Protein AF-A0A947EAR5-F1 (afdb_monomer_lite)

Foldseek 3Di:
DPQDDLLRLLVCLLLLNNQVQLCVQVVHRDDDLVSSVVNDDDDVVSNLVQCVDDVSLQVSAPCDPDQDFTWHWDDPPQAIWIFGGDPSDTDDTDTRHHPVVSSVRSSVVSCVSSVNPDDPDD

Structure (mmCIF, N/CA/C/O backbone):
data_AF-A0A947EAR5-F1
#
_entry.id   AF-A0A947EAR5-F1
#
loop_
_atom_site.group_PDB
_atom_site.id
_atom_site.type_symbol
_atom_site.label_atom_id
_atom_site.label_alt_id
_atom_site.label_comp_id
_atom_site.label_asym_id
_atom_site.label_entity_id
_atom_site.label_seq_id
_atom_site.pdbx_PDB_ins_code
_atom_site.Cartn_x
_atom_site.Cartn_y
_atom_site.Cartn_z
_atom_site.occupancy
_atom_site.B_iso_or_equiv
_atom_site.auth_seq_id
_atom_site.auth_comp_id
_atom_site.auth_asym_id
_atom_site.auth_atom_id
_atom_site.pdbx_PDB_model_num
ATOM 1 N N . MET A 1 1 ? -4.205 -6.965 23.778 1.00 58.47 1 MET A N 1
ATOM 2 C CA . MET A 1 1 ? -3.433 -6.936 22.518 1.00 58.47 1 MET A CA 1
ATOM 3 C C . MET A 1 1 ? -2.596 -5.667 22.555 1.00 58.47 1 MET A C 1
ATOM 5 O O . MET A 1 1 ? -3.157 -4.642 22.928 1.00 58.47 1 MET A O 1
ATOM 9 N N . ASN A 1 2 ? -1.292 -5.720 22.266 1.00 74.88 2 ASN A N 1
ATOM 10 C CA . ASN A 1 2 ? -0.516 -4.484 22.106 1.00 74.88 2 ASN A CA 1
ATOM 11 C C . ASN A 1 2 ? -1.054 -3.734 20.883 1.00 74.88 2 ASN A C 1
ATOM 13 O O . ASN A 1 2 ? -1.428 -4.372 19.898 1.00 74.88 2 ASN A O 1
ATOM 17 N N . LYS A 1 3 ? -1.153 -2.403 20.965 1.00 79.19 3 LYS A N 1
ATOM 18 C CA . LYS A 1 3 ? -1.567 -1.597 19.812 1.00 79.19 3 LYS A CA 1
ATOM 19 C C . LYS A 1 3 ? -0.511 -1.750 18.703 1.00 79.19 3 LYS A C 1
ATOM 21 O O . LYS A 1 3 ? 0.668 -1.598 19.025 1.00 79.19 3 LYS A O 1
ATOM 26 N N . PRO A 1 4 ? -0.905 -2.038 17.449 1.00 90.00 4 PRO A N 1
ATOM 27 C CA . PRO A 1 4 ? 0.031 -2.118 16.331 1.00 90.00 4 PRO A CA 1
ATOM 28 C C . PRO A 1 4 ? 0.781 -0.799 16.132 1.00 90.00 4 PRO A C 1
ATOM 30 O O . PRO A 1 4 ? 0.207 0.282 16.299 1.00 90.00 4 PRO A O 1
ATOM 33 N N . THR A 1 5 ? 2.047 -0.884 15.749 1.00 92.88 5 THR A N 1
ATOM 34 C CA . THR A 1 5 ? 2.891 0.255 15.367 1.00 92.88 5 THR A CA 1
ATOM 35 C C . THR A 1 5 ? 2.422 0.892 14.052 1.00 92.88 5 THR A C 1
ATOM 37 O O . THR A 1 5 ? 1.646 0.293 13.309 1.00 92.88 5 THR A O 1
ATOM 40 N N . ARG A 1 6 ? 2.896 2.107 13.729 1.00 91.81 6 ARG A N 1
ATOM 41 C CA . ARG A 1 6 ? 2.580 2.764 12.442 1.00 91.81 6 ARG A CA 1
ATOM 42 C C . ARG A 1 6 ? 3.054 1.929 11.245 1.00 91.81 6 ARG A C 1
ATOM 44 O O . ARG A 1 6 ? 2.277 1.730 10.323 1.00 91.81 6 ARG A O 1
ATOM 51 N N . SER A 1 7 ? 4.258 1.353 11.294 1.00 91.81 7 SER A N 1
ATOM 52 C CA . SER A 1 7 ? 4.740 0.459 10.224 1.00 91.81 7 SER A CA 1
ATOM 53 C C . SER A 1 7 ? 3.851 -0.786 10.080 1.00 91.81 7 SER A C 1
ATOM 55 O O . SER A 1 7 ? 3.403 -1.083 8.979 1.00 91.81 7 SER A O 1
ATOM 57 N N . GLU A 1 8 ? 3.444 -1.438 11.178 1.00 92.81 8 GLU A N 1
ATOM 58 C CA . GLU A 1 8 ? 2.515 -2.584 11.102 1.00 92.81 8 GLU A CA 1
ATOM 59 C C . GLU A 1 8 ? 1.140 -2.202 10.526 1.00 92.81 8 GLU A C 1
ATOM 61 O O . GLU A 1 8 ? 0.528 -2.985 9.796 1.00 92.81 8 GLU A O 1
ATOM 66 N N . GLN A 1 9 ? 0.637 -1.003 10.839 1.00 92.19 9 GLN A N 1
ATOM 67 C CA . GLN A 1 9 ? -0.609 -0.494 10.260 1.00 92.19 9 GLN A CA 1
ATOM 68 C C . GLN A 1 9 ? -0.447 -0.219 8.754 1.00 92.19 9 GLN A C 1
ATOM 70 O O . GLN A 1 9 ? -1.308 -0.622 7.968 1.00 92.19 9 GLN A O 1
ATOM 75 N N . ALA A 1 10 ? 0.650 0.427 8.344 1.00 91.81 10 ALA A N 1
ATOM 76 C CA . ALA A 1 10 ? 0.947 0.740 6.946 1.00 91.81 10 ALA A CA 1
ATOM 77 C C . ALA A 1 10 ? 1.109 -0.539 6.113 1.00 91.81 10 ALA A C 1
ATOM 79 O O . ALA A 1 10 ? 0.455 -0.702 5.080 1.00 91.81 10 ALA A O 1
ATOM 80 N N . GLU A 1 11 ? 1.888 -1.498 6.613 1.00 92.94 11 GLU A N 1
ATOM 81 C CA . GLU A 1 11 ? 2.095 -2.786 5.962 1.00 92.94 11 GLU A CA 1
ATOM 82 C C . GLU A 1 11 ? 0.777 -3.567 5.830 1.00 92.94 11 GLU A C 1
ATOM 84 O O . GLU A 1 11 ? 0.511 -4.177 4.791 1.00 92.94 11 GLU A O 1
ATOM 89 N N . ALA A 1 12 ? -0.099 -3.514 6.840 1.00 91.69 12 ALA A N 1
ATOM 90 C CA . ALA A 1 12 ? -1.417 -4.135 6.757 1.00 91.69 12 ALA A CA 1
ATOM 91 C C . ALA A 1 12 ? -2.282 -3.518 5.648 1.00 91.69 12 ALA A C 1
ATOM 93 O O . ALA A 1 12 ? -2.950 -4.262 4.927 1.00 91.69 12 ALA A O 1
ATOM 94 N N . ILE A 1 13 ? -2.262 -2.193 5.475 1.00 90.44 13 ILE A N 1
ATOM 95 C CA . ILE A 1 13 ? -2.976 -1.519 4.380 1.00 90.44 13 ILE A CA 1
ATOM 96 C C . ILE A 1 13 ? -2.415 -1.961 3.026 1.00 90.44 13 ILE A C 1
ATOM 98 O O . ILE A 1 13 ? -3.192 -2.396 2.170 1.00 90.44 13 ILE A O 1
ATOM 102 N N . LEU A 1 14 ? -1.090 -1.917 2.855 1.00 91.31 14 LEU A N 1
ATOM 103 C CA . LEU A 1 14 ? -0.409 -2.262 1.601 1.00 91.31 14 LEU A CA 1
ATOM 104 C C . LEU A 1 14 ? -0.580 -3.740 1.217 1.00 91.31 14 LEU A C 1
ATOM 106 O O . LEU A 1 14 ? -0.661 -4.072 0.039 1.00 91.31 14 LEU A O 1
ATOM 110 N N . LYS A 1 15 ? -0.729 -4.634 2.200 1.00 90.12 15 LYS A N 1
ATOM 111 C CA . LYS A 1 15 ? -1.040 -6.058 1.977 1.00 90.12 15 LYS A CA 1
ATOM 112 C C . LYS A 1 15 ? -2.535 -6.350 1.784 1.00 90.12 15 LYS A C 1
ATOM 114 O O . LYS A 1 15 ? -2.906 -7.503 1.574 1.00 90.12 15 LYS A O 1
ATOM 119 N N . GLY A 1 16 ? -3.407 -5.341 1.856 1.00 86.88 16 GLY A N 1
ATOM 120 C CA . GLY A 1 16 ? -4.857 -5.508 1.696 1.00 86.88 16 GLY A CA 1
ATOM 121 C C . GLY A 1 16 ? -5.595 -6.045 2.930 1.00 86.88 16 GLY A C 1
ATOM 122 O O . GLY A 1 16 ? -6.726 -6.501 2.804 1.00 86.88 16 GLY A O 1
ATOM 123 N N . ASN A 1 17 ? -4.970 -5.996 4.110 1.00 89.94 17 ASN A N 1
ATOM 124 C CA . ASN A 1 17 ? -5.520 -6.460 5.391 1.00 89.94 17 ASN A CA 1
ATOM 125 C C . ASN A 1 17 ? -5.900 -5.301 6.335 1.00 89.94 17 ASN A C 1
ATOM 127 O O . ASN A 1 17 ? -6.207 -5.526 7.510 1.00 89.94 17 ASN A O 1
ATOM 131 N N . GLY A 1 18 ? -5.869 -4.052 5.858 1.00 89.88 18 GLY A N 1
ATOM 132 C CA . GLY A 1 18 ? -6.092 -2.859 6.676 1.00 89.88 18 GLY A CA 1
ATOM 133 C C . GLY A 1 18 ? -7.472 -2.854 7.333 1.00 89.88 18 GLY A C 1
ATOM 134 O O . GLY A 1 18 ? -7.601 -2.573 8.522 1.00 89.88 18 GLY A O 1
ATOM 135 N N . ARG A 1 19 ? -8.517 -3.259 6.607 1.00 89.75 19 ARG A N 1
ATOM 136 C CA . ARG A 1 19 ? -9.881 -3.342 7.159 1.00 89.75 19 ARG A CA 1
ATOM 137 C C . ARG A 1 19 ? -10.013 -4.348 8.304 1.00 89.75 19 ARG A C 1
ATOM 139 O O . ARG A 1 19 ? -10.702 -4.075 9.293 1.00 89.75 19 ARG A O 1
ATOM 146 N N . ASP A 1 20 ? -9.362 -5.497 8.176 1.00 91.50 20 ASP A N 1
ATOM 147 C CA . ASP A 1 20 ? -9.385 -6.541 9.199 1.00 91.50 20 ASP A CA 1
ATOM 148 C C . ASP A 1 20 ? -8.627 -6.094 10.446 1.00 91.50 20 ASP A C 1
ATOM 150 O O . ASP A 1 20 ? -9.093 -6.311 11.566 1.00 91.50 20 ASP A O 1
ATOM 154 N N . LEU A 1 21 ? -7.485 -5.426 10.263 1.00 92.69 21 LEU A N 1
ATOM 155 C CA . LEU A 1 21 ? -6.727 -4.854 11.369 1.00 92.69 21 LEU A CA 1
ATOM 156 C C . LEU A 1 21 ? -7.524 -3.756 12.083 1.00 92.69 21 LEU A C 1
ATOM 158 O O . LEU A 1 21 ? -7.650 -3.807 13.306 1.00 92.69 21 LEU A O 1
ATOM 162 N N . ALA A 1 22 ? -8.125 -2.825 11.338 1.00 91.19 22 ALA A N 1
ATOM 163 C CA . ALA A 1 22 ? -8.968 -1.777 11.907 1.00 91.19 22 ALA A CA 1
ATOM 164 C C . ALA A 1 22 ? -10.134 -2.374 12.710 1.00 91.19 22 ALA A C 1
ATOM 166 O O . ALA A 1 22 ? -10.372 -1.992 13.854 1.00 91.19 22 ALA A O 1
ATOM 167 N N . SER A 1 23 ? -10.802 -3.392 12.159 1.00 92.25 23 SER A N 1
ATOM 168 C CA . SER A 1 23 ? -11.915 -4.056 12.845 1.00 92.25 23 SER A CA 1
ATOM 169 C C . SER A 1 23 ? -11.482 -4.742 14.150 1.00 92.25 23 SER A C 1
ATOM 171 O O . SER A 1 23 ? -12.214 -4.727 15.141 1.00 92.25 23 SER A O 1
ATOM 173 N N . LYS A 1 24 ? -10.271 -5.318 14.181 1.00 93.69 24 LYS A N 1
ATOM 174 C CA . LYS A 1 24 ? -9.687 -5.906 15.397 1.00 93.69 24 LYS A CA 1
ATOM 175 C C . LYS A 1 24 ? -9.362 -4.847 16.450 1.00 93.69 24 LYS A C 1
ATOM 177 O O . LYS A 1 24 ? -9.637 -5.082 17.622 1.00 93.69 24 LYS A O 1
ATOM 182 N N . ILE A 1 25 ? -8.802 -3.703 16.047 1.00 92.88 25 ILE A N 1
ATOM 183 C CA . ILE A 1 25 ? -8.466 -2.596 16.958 1.00 92.88 25 ILE A CA 1
ATOM 184 C C . ILE A 1 25 ? -9.732 -2.031 17.614 1.00 92.88 25 ILE A C 1
ATOM 186 O O . ILE A 1 25 ? -9.748 -1.826 18.825 1.00 92.88 25 ILE A O 1
ATOM 190 N N . LEU A 1 26 ? -10.795 -1.830 16.831 1.00 93.06 26 LEU A N 1
ATOM 191 C CA . LEU A 1 26 ? -12.052 -1.244 17.307 1.00 93.06 26 LEU A CA 1
ATOM 192 C C . LEU A 1 26 ? -12.973 -2.239 18.032 1.00 93.06 26 LEU A C 1
ATOM 194 O O . LEU A 1 26 ? -13.993 -1.833 18.583 1.00 93.06 26 LEU A O 1
ATOM 198 N N . ALA A 1 27 ? -12.671 -3.541 17.981 1.00 94.19 27 ALA A N 1
ATOM 199 C CA . ALA A 1 27 ? -13.559 -4.621 18.428 1.00 94.19 27 ALA A CA 1
ATOM 200 C C . ALA A 1 27 ? -14.975 -4.577 17.800 1.00 94.19 27 ALA A C 1
ATOM 202 O O . ALA A 1 27 ? -15.951 -5.047 18.384 1.00 94.19 27 ALA A O 1
ATOM 203 N N . ARG A 1 28 ? -15.087 -4.030 16.584 1.00 92.88 28 ARG A N 1
ATOM 204 C CA . ARG A 1 28 ? -16.310 -3.950 15.770 1.00 92.88 28 ARG A CA 1
ATOM 205 C C . ARG A 1 28 ? -15.935 -3.902 14.295 1.00 92.88 28 ARG A C 1
ATOM 207 O O . ARG A 1 28 ? -14.790 -3.634 13.952 1.00 92.88 28 ARG A O 1
ATOM 214 N N . ARG A 1 29 ? -16.891 -4.137 13.397 1.00 91.44 29 ARG A N 1
ATOM 215 C CA . ARG A 1 29 ? -16.625 -4.040 11.955 1.00 91.44 29 ARG A CA 1
ATOM 216 C C . ARG A 1 29 ? -16.314 -2.586 11.577 1.00 91.44 29 ARG A C 1
ATOM 218 O O . ARG A 1 29 ? -17.172 -1.728 11.756 1.00 91.44 29 ARG A O 1
ATOM 225 N N . ALA A 1 30 ? -15.134 -2.341 11.008 1.00 89.88 30 ALA A N 1
ATOM 226 C CA . ALA A 1 30 ? -14.801 -1.065 10.382 1.00 89.88 30 ALA A CA 1
ATOM 227 C C . ALA A 1 30 ? -15.542 -0.951 9.041 1.00 89.88 30 ALA A C 1
ATOM 229 O O . ALA A 1 30 ? -15.500 -1.867 8.212 1.00 89.88 30 ALA A O 1
ATOM 230 N N . THR A 1 31 ? -16.284 0.132 8.846 1.00 87.31 31 THR A N 1
ATOM 231 C CA . THR A 1 31 ? -17.172 0.368 7.696 1.00 87.31 31 THR A CA 1
ATOM 232 C C . THR A 1 31 ? -17.139 1.801 7.177 1.00 87.31 31 THR A C 1
ATOM 234 O O . THR A 1 31 ? -17.552 2.014 6.040 1.00 87.31 31 THR A O 1
ATOM 237 N N . SER A 1 32 ? -16.651 2.755 7.971 1.00 86.00 32 SER A N 1
ATOM 238 C CA . SER A 1 32 ? -16.677 4.186 7.662 1.00 86.00 32 SER A CA 1
ATOM 239 C C . SER A 1 32 ? -15.280 4.813 7.688 1.00 86.00 32 SER A C 1
ATOM 241 O O . SER A 1 32 ? -14.319 4.206 8.152 1.00 86.00 32 SER A O 1
ATOM 243 N N . ALA A 1 33 ? -15.178 6.062 7.223 1.00 82.19 33 ALA A N 1
ATOM 244 C CA . ALA A 1 33 ? -13.955 6.859 7.342 1.00 82.19 33 ALA A CA 1
ATOM 245 C C . ALA A 1 33 ? -13.542 7.093 8.789 1.00 82.19 33 ALA A C 1
ATOM 247 O O . ALA A 1 33 ? -12.366 6.993 9.122 1.00 82.19 33 ALA A O 1
ATOM 248 N N . GLU A 1 34 ? -14.527 7.385 9.633 1.00 85.25 34 GLU A N 1
ATOM 249 C CA . GLU A 1 34 ? -14.327 7.648 11.052 1.00 85.25 34 GLU A CA 1
ATOM 250 C C . GLU A 1 34 ? -13.753 6.418 11.753 1.00 85.25 34 GLU A C 1
ATOM 252 O O . GLU A 1 34 ? -12.845 6.561 12.559 1.00 85.25 34 GLU A O 1
ATOM 257 N N . ASP A 1 35 ? -14.177 5.211 11.362 1.00 88.75 35 ASP A N 1
ATOM 258 C CA . ASP A 1 35 ? -13.624 3.965 11.899 1.00 88.75 35 ASP A CA 1
ATOM 259 C C . ASP A 1 35 ? -12.126 3.834 11.594 1.00 88.75 35 ASP A C 1
ATOM 261 O O . ASP A 1 35 ? -11.346 3.443 12.456 1.00 88.75 35 ASP A O 1
ATOM 265 N N . PHE A 1 36 ? -11.699 4.168 10.375 1.00 85.75 36 PHE A N 1
ATOM 266 C CA . PHE A 1 36 ? -10.283 4.103 10.013 1.00 85.75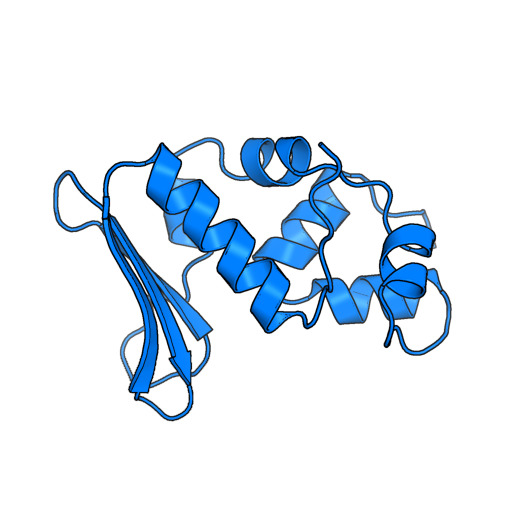 36 PHE A CA 1
ATOM 267 C C . PHE A 1 36 ? -9.457 5.202 10.688 1.00 85.75 36 PHE A C 1
ATOM 269 O O . PHE A 1 36 ? -8.337 4.920 11.099 1.00 85.75 36 PHE A O 1
ATOM 276 N N . LEU A 1 37 ? -10.009 6.409 10.858 1.00 86.00 37 LEU A N 1
ATOM 277 C CA . LEU A 1 37 ? -9.366 7.490 11.620 1.00 86.00 37 LEU A CA 1
ATOM 278 C C . LEU A 1 37 ? -9.270 7.173 13.121 1.00 86.00 37 LEU A C 1
ATOM 280 O O . LEU A 1 37 ? -8.322 7.580 13.782 1.00 86.00 37 LEU A O 1
ATOM 284 N N . GLU A 1 38 ? -10.248 6.452 13.669 1.00 89.00 38 GLU A N 1
ATOM 285 C CA . GLU A 1 38 ? -10.237 5.988 15.057 1.00 89.00 38 GLU A CA 1
ATOM 286 C C . GLU A 1 38 ? -9.241 4.831 15.248 1.00 89.00 38 GLU A C 1
ATOM 288 O O . GLU A 1 38 ? -8.518 4.776 16.245 1.00 89.00 38 GLU A O 1
ATOM 293 N N . ALA A 1 39 ? -9.193 3.900 14.291 1.00 89.19 39 ALA A N 1
ATOM 294 C CA . ALA A 1 39 ? -8.355 2.709 14.371 1.00 89.19 39 ALA A CA 1
ATOM 295 C C . ALA A 1 39 ? -6.877 2.983 14.074 1.00 89.19 39 ALA A C 1
ATOM 297 O O . ALA A 1 39 ? -6.007 2.354 14.683 1.00 89.19 39 ALA A O 1
ATOM 298 N N . PHE A 1 40 ? -6.593 3.874 13.124 1.00 88.56 40 PHE A N 1
ATOM 299 C CA . PHE A 1 40 ? -5.251 4.141 12.626 1.00 88.56 40 PHE A CA 1
ATOM 300 C C . PHE A 1 40 ? -4.830 5.578 12.883 1.00 88.56 40 PHE A C 1
ATOM 302 O O . PHE A 1 40 ? -5.593 6.519 12.707 1.00 88.56 40 PHE A O 1
ATOM 309 N N . ASN A 1 41 ? -3.558 5.736 13.231 1.00 85.06 41 ASN A N 1
ATOM 310 C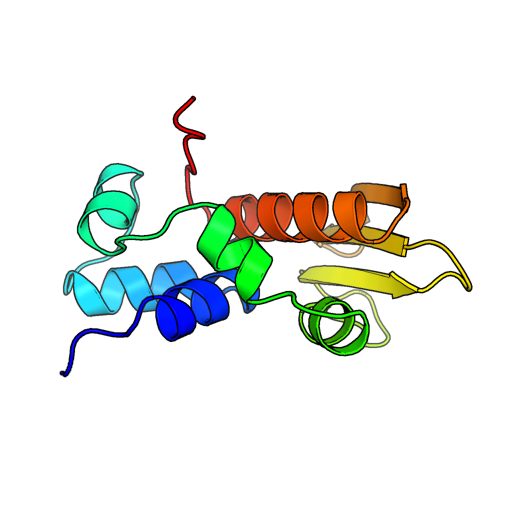 CA . ASN A 1 41 ? -2.902 7.035 13.282 1.00 85.06 41 ASN A CA 1
ATOM 311 C C . ASN A 1 41 ? -1.792 7.037 12.232 1.00 85.06 41 ASN A C 1
ATOM 313 O O . ASN A 1 41 ? -0.615 6.928 12.582 1.00 85.06 41 ASN A O 1
ATOM 317 N N . LEU A 1 42 ? -2.193 7.065 10.961 1.00 86.56 42 LEU A N 1
ATOM 318 C CA . LEU A 1 42 ? -1.312 7.021 9.799 1.00 86.56 42 LEU A CA 1
ATOM 319 C C . LEU A 1 42 ? -1.484 8.257 8.935 1.00 86.56 42 LEU A C 1
ATOM 321 O O . LEU A 1 42 ? -2.592 8.746 8.725 1.00 86.56 42 LEU A O 1
ATOM 325 N N . GLU A 1 43 ? -0.377 8.680 8.357 1.00 86.19 43 GLU A N 1
ATOM 326 C CA . GLU A 1 43 ? -0.305 9.667 7.301 1.00 86.19 43 GLU A CA 1
ATOM 327 C C . GLU A 1 43 ? 0.211 8.999 6.025 1.00 86.19 43 GLU A C 1
ATOM 329 O O . GLU A 1 43 ? 0.752 7.890 6.033 1.00 86.19 43 GLU A O 1
ATOM 334 N N . ARG A 1 44 ? 0.054 9.679 4.885 1.00 86.31 44 ARG A N 1
ATOM 335 C CA . ARG A 1 44 ? 0.473 9.116 3.594 1.00 86.31 44 ARG A CA 1
ATOM 336 C C . ARG A 1 44 ? 1.979 8.853 3.580 1.00 86.31 44 ARG A C 1
ATOM 338 O O . ARG A 1 44 ? 2.425 7.880 2.985 1.00 86.31 44 ARG A O 1
ATOM 345 N N . ILE A 1 45 ? 2.743 9.693 4.277 1.00 88.44 45 ILE A N 1
ATOM 346 C CA . ILE A 1 45 ? 4.193 9.557 4.383 1.00 88.44 45 ILE A CA 1
ATOM 347 C C . ILE A 1 45 ? 4.616 8.244 5.052 1.00 88.44 45 ILE A C 1
ATOM 349 O O . ILE A 1 45 ? 5.650 7.709 4.675 1.00 88.44 45 ILE A O 1
ATOM 353 N N . ASP A 1 46 ? 3.820 7.671 5.964 1.00 91.44 46 ASP A N 1
ATOM 354 C CA . ASP A 1 46 ? 4.137 6.361 6.550 1.00 91.44 46 ASP A CA 1
ATOM 355 C C . ASP A 1 46 ? 3.969 5.230 5.532 1.00 91.44 46 ASP A C 1
ATOM 357 O O . ASP A 1 46 ? 4.748 4.284 5.523 1.00 91.44 46 ASP A O 1
ATOM 361 N N . LEU A 1 47 ? 2.963 5.335 4.657 1.00 91.75 47 LEU A N 1
ATOM 362 C CA . LEU A 1 47 ? 2.740 4.371 3.577 1.00 91.75 47 LEU A CA 1
ATOM 363 C C . LEU A 1 47 ? 3.860 4.457 2.536 1.00 91.75 47 LEU A C 1
ATOM 365 O O . LEU A 1 47 ? 4.332 3.427 2.071 1.00 91.75 47 LEU A O 1
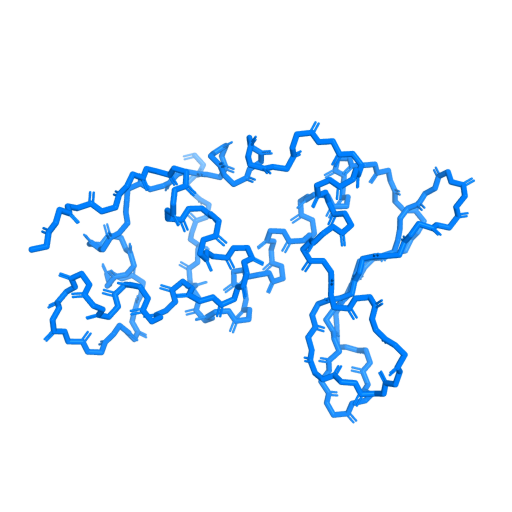ATOM 369 N N . ILE A 1 48 ? 4.308 5.672 2.206 1.00 92.31 48 ILE A N 1
ATOM 370 C CA . ILE A 1 48 ? 5.453 5.896 1.312 1.00 92.31 48 ILE A CA 1
ATOM 371 C C . ILE A 1 48 ? 6.739 5.352 1.945 1.00 92.31 48 ILE A C 1
ATOM 373 O O . ILE A 1 48 ? 7.499 4.665 1.272 1.00 92.31 48 ILE A O 1
ATOM 377 N N . ALA A 1 49 ? 6.971 5.619 3.234 1.00 91.81 49 ALA A N 1
ATOM 378 C CA . ALA A 1 49 ? 8.161 5.158 3.948 1.00 91.81 49 ALA A CA 1
ATOM 379 C C . ALA A 1 49 ? 8.262 3.625 4.020 1.00 91.81 49 ALA A C 1
ATOM 381 O O . ALA A 1 49 ? 9.363 3.090 4.069 1.00 91.81 49 ALA A O 1
ATOM 382 N N . GLU A 1 50 ? 7.129 2.920 3.990 1.00 94.44 50 GLU A N 1
ATOM 383 C CA . GLU A 1 50 ? 7.085 1.454 3.942 1.00 94.44 50 GLU A CA 1
ATOM 384 C C . GLU A 1 50 ? 7.426 0.890 2.544 1.00 94.44 50 GLU A C 1
ATOM 386 O O . GLU A 1 50 ? 7.699 -0.303 2.408 1.00 94.44 50 GLU A O 1
ATOM 391 N N . VAL A 1 51 ? 7.447 1.730 1.500 1.00 94.00 51 VAL A N 1
ATOM 392 C CA . VAL A 1 51 ? 7.858 1.378 0.132 1.00 94.00 51 VAL A CA 1
ATOM 393 C C . VAL A 1 51 ? 9.193 2.054 -0.199 1.00 94.00 51 VAL A C 1
ATOM 395 O O . VAL A 1 51 ? 9.286 2.939 -1.046 1.00 94.00 51 VAL A O 1
ATOM 398 N N . GLU A 1 52 ? 10.244 1.640 0.506 1.00 91.12 52 GLU A N 1
ATOM 399 C CA . GLU A 1 52 ? 11.559 2.296 0.462 1.00 91.12 52 GLU A CA 1
ATOM 400 C C . GLU A 1 52 ? 12.345 2.067 -0.837 1.00 91.12 52 GLU A C 1
ATOM 402 O O . GLU A 1 52 ? 13.179 2.891 -1.217 1.00 91.12 52 GLU A O 1
ATOM 407 N N . ASP A 1 53 ? 12.091 0.953 -1.526 1.00 93.88 53 ASP A N 1
ATOM 408 C CA . ASP A 1 53 ? 12.847 0.564 -2.707 1.00 93.88 53 ASP A CA 1
ATOM 409 C C . ASP A 1 53 ? 12.026 -0.245 -3.724 1.00 93.88 53 ASP A C 1
ATOM 411 O O . ASP A 1 53 ? 10.851 -0.583 -3.537 1.00 93.88 53 ASP A O 1
ATOM 415 N N . HIS A 1 54 ? 12.686 -0.553 -4.840 1.00 92.25 54 HIS A N 1
ATOM 416 C CA . HIS A 1 54 ? 12.148 -1.359 -5.929 1.00 92.25 54 HIS A CA 1
ATOM 417 C C . HIS A 1 54 ? 11.659 -2.741 -5.470 1.00 92.25 54 HIS A C 1
ATOM 419 O O . HIS A 1 54 ? 10.563 -3.165 -5.840 1.00 92.25 54 HIS A O 1
ATOM 425 N N . ALA A 1 55 ? 12.451 -3.453 -4.664 1.00 93.75 55 ALA A N 1
ATOM 426 C CA . ALA A 1 55 ? 12.104 -4.799 -4.224 1.00 93.75 55 ALA A CA 1
ATOM 427 C C . ALA A 1 55 ? 10.851 -4.773 -3.341 1.00 93.75 55 ALA A C 1
ATOM 429 O O . ALA A 1 55 ? 9.971 -5.631 -3.462 1.00 93.75 55 ALA A O 1
ATOM 430 N N . ARG A 1 56 ? 10.737 -3.748 -2.496 1.00 94.25 56 ARG A N 1
ATOM 431 C CA . ARG A 1 56 ? 9.605 -3.539 -1.609 1.00 94.25 56 ARG A CA 1
ATOM 432 C C . ARG A 1 56 ? 8.345 -3.183 -2.387 1.00 94.25 56 ARG A C 1
ATOM 434 O O . ARG A 1 56 ? 7.317 -3.823 -2.164 1.00 94.25 56 ARG A O 1
ATOM 441 N N . LEU A 1 57 ? 8.440 -2.281 -3.364 1.00 94.75 57 LEU A N 1
ATOM 442 C CA . LEU A 1 57 ? 7.348 -1.946 -4.282 1.00 94.75 57 LEU A CA 1
ATOM 443 C C . LEU A 1 57 ? 6.800 -3.197 -4.992 1.00 94.75 57 LEU A C 1
ATOM 445 O O . LEU A 1 57 ? 5.595 -3.454 -4.951 1.00 94.75 57 LEU A O 1
ATOM 449 N N . LEU A 1 58 ? 7.676 -4.023 -5.572 1.00 93.69 58 LEU A N 1
ATOM 450 C CA . LEU A 1 58 ? 7.268 -5.268 -6.233 1.00 93.69 58 LEU A CA 1
ATOM 451 C C . LEU A 1 58 ? 6.661 -6.293 -5.265 1.00 93.69 58 LEU A C 1
ATOM 453 O O . LEU A 1 58 ? 5.788 -7.063 -5.667 1.00 93.69 58 LEU A O 1
ATOM 457 N N . SER A 1 59 ? 7.093 -6.308 -4.000 1.00 93.06 59 SER A N 1
ATOM 458 C CA . SER A 1 59 ? 6.591 -7.254 -2.993 1.00 93.06 59 SER A CA 1
ATOM 459 C C . SER A 1 59 ? 5.122 -7.035 -2.610 1.00 93.06 59 SER A C 1
ATOM 461 O O . SER A 1 59 ? 4.481 -7.961 -2.112 1.00 93.06 59 SER A O 1
ATOM 463 N N . PHE A 1 60 ? 4.579 -5.837 -2.857 1.00 91.75 60 PHE A N 1
ATOM 464 C CA . PHE A 1 60 ? 3.169 -5.520 -2.608 1.00 91.75 60 PHE A CA 1
ATOM 465 C C . PHE A 1 60 ? 2.248 -5.868 -3.783 1.00 91.75 60 PHE A C 1
ATOM 467 O O . PHE A 1 60 ? 1.032 -5.955 -3.608 1.00 91.75 60 PHE A O 1
ATOM 474 N N . GLY A 1 61 ? 2.808 -6.106 -4.970 1.00 89.06 61 GLY A N 1
ATOM 475 C CA . GLY A 1 61 ? 2.053 -6.582 -6.120 1.00 89.06 61 GLY A CA 1
ATOM 476 C C . GLY A 1 61 ? 1.707 -8.069 -6.018 1.00 89.06 61 GLY A C 1
ATOM 477 O O . GLY A 1 61 ? 2.528 -8.909 -5.654 1.00 89.06 61 GLY A O 1
ATOM 478 N N . MET A 1 62 ? 0.503 -8.426 -6.450 1.00 82.62 62 MET A N 1
ATOM 479 C CA . MET A 1 62 ? 0.057 -9.784 -6.759 1.00 82.62 62 MET A CA 1
ATOM 480 C C . MET A 1 62 ? 0.685 -10.251 -8.076 1.00 82.62 62 MET A C 1
ATOM 482 O O . MET A 1 62 ? -0.012 -10.643 -9.005 1.00 82.62 62 MET A O 1
ATOM 486 N N . ASN A 1 63 ? 2.016 -10.221 -8.157 1.00 76.81 63 ASN A N 1
ATOM 487 C CA . ASN A 1 63 ? 2.816 -10.548 -9.340 1.00 76.81 63 ASN A CA 1
ATOM 488 C C . ASN A 1 63 ? 2.890 -12.062 -9.581 1.00 76.81 63 ASN A C 1
ATOM 490 O O . ASN A 1 63 ? 3.954 -12.671 -9.668 1.00 76.81 63 ASN A O 1
ATOM 494 N N . VAL A 1 64 ? 1.721 -12.687 -9.636 1.00 73.94 64 VAL A N 1
ATOM 495 C CA . VAL A 1 64 ? 1.515 -14.115 -9.828 1.00 73.94 64 VAL A CA 1
ATOM 496 C C . VAL A 1 64 ? 0.862 -14.346 -11.182 1.00 73.94 64 VAL A C 1
ATOM 498 O O . VAL A 1 64 ? 0.038 -13.558 -11.642 1.00 73.94 64 VAL A O 1
ATOM 501 N N . VAL A 1 65 ? 1.218 -15.454 -11.825 1.00 67.56 65 VAL A N 1
ATOM 502 C CA . VAL A 1 65 ? 0.646 -15.830 -13.121 1.00 67.56 65 VAL A CA 1
ATOM 503 C C . VAL A 1 65 ? -0.843 -16.165 -12.962 1.00 67.56 65 VAL A C 1
ATOM 505 O O . VAL A 1 65 ? -1.213 -16.992 -12.126 1.00 67.56 65 VAL A O 1
ATOM 508 N N . GLY A 1 66 ? -1.684 -15.555 -13.803 1.00 65.19 66 GLY A N 1
ATOM 509 C CA . GLY A 1 66 ? -3.111 -15.863 -13.940 1.00 65.19 66 GLY A CA 1
ATOM 510 C C . GLY A 1 66 ? -4.052 -14.702 -13.579 1.00 65.19 66 GLY A C 1
ATOM 511 O O . GLY A 1 66 ? -3.621 -13.725 -12.966 1.00 65.19 66 GLY A O 1
ATOM 512 N N . PRO A 1 67 ? -5.343 -14.804 -13.952 1.00 67.44 67 PRO A N 1
ATOM 513 C CA . PRO A 1 67 ? -6.336 -13.758 -13.726 1.00 67.44 67 PRO A CA 1
ATOM 514 C C . PRO A 1 67 ? -6.816 -13.801 -12.271 1.00 67.44 67 PRO A C 1
ATOM 516 O O . PRO A 1 67 ? -7.821 -14.436 -11.951 1.00 67.44 67 PRO A O 1
ATOM 519 N N . ARG A 1 68 ? -6.051 -13.197 -11.360 1.00 82.50 68 ARG A N 1
ATOM 520 C CA . ARG A 1 68 ? -6.444 -13.051 -9.955 1.00 82.50 68 ARG A CA 1
ATOM 521 C C . ARG A 1 68 ? -6.848 -11.621 -9.663 1.00 82.50 68 ARG A C 1
ATOM 523 O O . ARG A 1 68 ? -6.254 -10.683 -10.182 1.00 82.50 68 ARG A O 1
ATOM 530 N N . ASP A 1 69 ? -7.833 -11.467 -8.798 1.00 86.38 69 ASP A N 1
ATOM 531 C CA . ASP A 1 69 ? -8.231 -10.146 -8.336 1.00 86.38 69 ASP A CA 1
ATOM 532 C C . ASP A 1 69 ? -7.167 -9.607 -7.380 1.00 86.38 69 ASP A C 1
ATOM 534 O O . ASP A 1 69 ? -6.730 -10.300 -6.453 1.00 86.38 69 ASP A O 1
ATOM 538 N N . GLY A 1 70 ? -6.735 -8.372 -7.601 1.00 88.69 70 GLY A N 1
ATOM 539 C CA . GLY A 1 70 ? -5.678 -7.770 -6.805 1.00 88.69 70 GLY A CA 1
ATOM 540 C C . GLY A 1 70 ? -4.920 -6.673 -7.528 1.00 88.69 70 GLY A C 1
ATOM 541 O O . GLY A 1 70 ? -5.188 -6.348 -8.681 1.00 88.69 70 GLY A O 1
ATOM 542 N N . ILE A 1 71 ? -3.970 -6.087 -6.809 1.00 91.75 71 ILE A N 1
ATOM 543 C CA . ILE A 1 71 ? -3.102 -5.034 -7.330 1.00 91.75 71 ILE A CA 1
ATOM 544 C C . ILE A 1 71 ? -1.857 -5.692 -7.899 1.00 91.75 71 ILE A C 1
ATOM 546 O O . ILE A 1 71 ? -1.235 -6.490 -7.213 1.00 91.75 71 ILE A O 1
ATOM 550 N N . TYR A 1 72 ? -1.489 -5.355 -9.122 1.00 92.94 72 TYR A N 1
ATOM 551 C CA . TYR A 1 72 ? -0.299 -5.829 -9.812 1.00 92.94 72 TYR A CA 1
ATOM 552 C C . TYR A 1 72 ? 0.705 -4.689 -9.924 1.00 92.94 72 TYR A C 1
ATOM 554 O O . TYR A 1 72 ? 0.315 -3.541 -10.143 1.00 92.94 72 TYR A 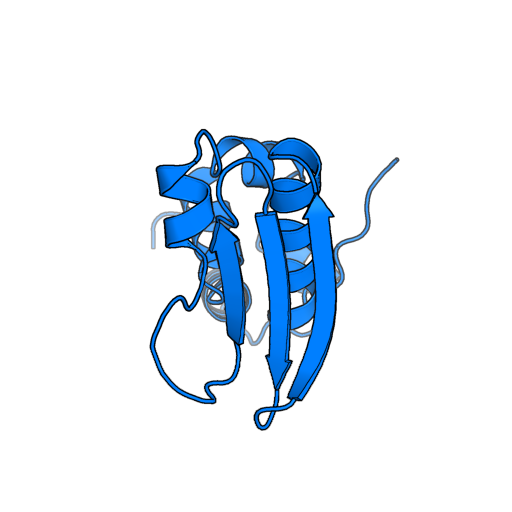O 1
ATOM 562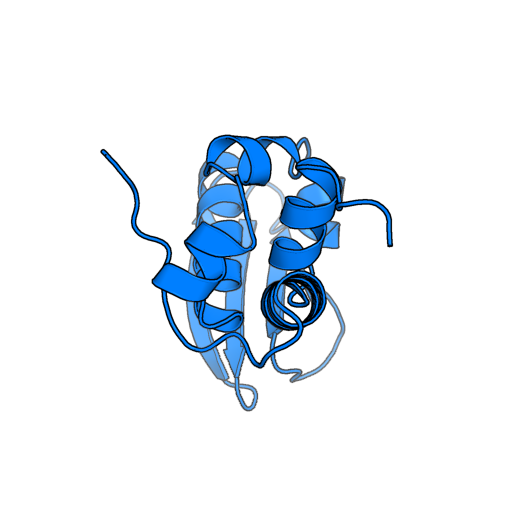 N N . VAL A 1 73 ? 1.990 -5.014 -9.786 1.00 94.62 73 VAL A N 1
ATOM 563 C CA . VAL A 1 73 ? 3.098 -4.056 -9.845 1.00 94.62 73 VAL A CA 1
ATOM 564 C C . VAL A 1 73 ? 4.202 -4.678 -10.691 1.00 94.62 73 VAL A C 1
ATOM 566 O O . VAL A 1 73 ? 4.946 -5.528 -10.215 1.00 94.62 73 VAL A O 1
ATOM 569 N N . ILE A 1 74 ? 4.299 -4.284 -11.952 1.00 94.25 74 ILE A N 1
ATOM 570 C CA . ILE A 1 74 ? 5.211 -4.887 -12.926 1.00 94.25 74 ILE A CA 1
ATOM 571 C C . ILE A 1 74 ? 6.337 -3.903 -13.229 1.00 94.25 74 ILE A C 1
ATOM 573 O O . ILE A 1 74 ? 6.071 -2.728 -13.483 1.00 94.25 74 ILE A O 1
ATOM 577 N N . ASP A 1 75 ? 7.575 -4.391 -13.214 1.00 93.69 75 ASP A N 1
ATOM 578 C CA . ASP A 1 75 ? 8.730 -3.682 -13.766 1.00 93.69 75 ASP A CA 1
ATOM 579 C C . ASP A 1 75 ? 8.843 -3.978 -15.266 1.00 93.69 75 ASP A C 1
ATOM 581 O O . ASP A 1 75 ? 8.977 -5.133 -15.675 1.00 93.69 75 ASP A O 1
ATOM 585 N N . ASP A 1 76 ? 8.783 -2.921 -16.072 1.00 92.31 76 ASP A N 1
ATOM 586 C CA . ASP A 1 76 ? 8.903 -2.947 -17.530 1.00 92.31 76 ASP A CA 1
ATOM 587 C C . ASP A 1 76 ? 10.329 -2.537 -17.990 1.00 92.31 76 ASP A C 1
ATOM 589 O O . ASP A 1 76 ? 10.521 -2.063 -19.110 1.00 92.31 76 ASP A O 1
ATOM 593 N N . GLY A 1 77 ? 11.352 -2.709 -17.143 1.00 85.06 77 GLY A N 1
ATOM 594 C CA . GLY A 1 77 ? 12.764 -2.515 -17.498 1.00 85.06 77 GLY A CA 1
ATOM 595 C C . GLY A 1 77 ? 13.202 -1.050 -17.501 1.00 85.06 77 GLY A C 1
ATOM 596 O O . GLY A 1 77 ? 13.911 -0.613 -18.408 1.00 85.06 77 GLY A O 1
ATOM 597 N N . GLY A 1 78 ? 12.764 -0.287 -16.497 1.00 86.88 78 GLY A N 1
ATOM 59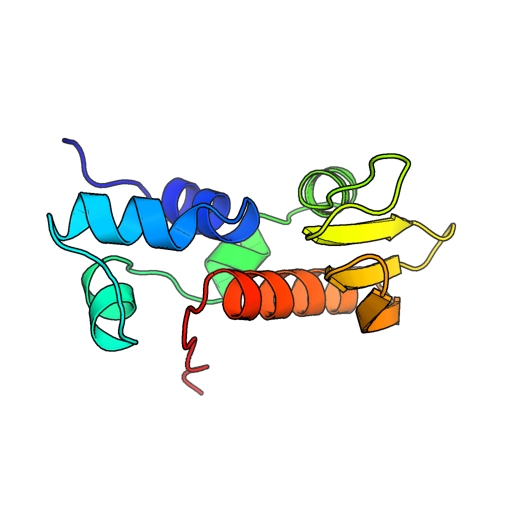8 C CA . GLY A 1 78 ? 13.060 1.149 -16.349 1.00 86.88 78 GLY A CA 1
ATOM 599 C C . GLY A 1 78 ? 11.827 2.023 -16.113 1.00 86.88 78 GLY A C 1
ATOM 600 O O . GLY A 1 78 ? 11.950 3.229 -15.918 1.00 86.88 78 GLY A O 1
ATOM 601 N N . SER A 1 79 ? 10.645 1.414 -16.108 1.00 95.25 79 SER A N 1
ATOM 602 C CA . SER A 1 79 ? 9.383 2.033 -15.715 1.00 95.25 79 SER A CA 1
ATOM 603 C C . SER A 1 79 ? 8.477 0.985 -15.081 1.00 95.25 79 SER A C 1
ATOM 605 O O . SER A 1 79 ? 8.742 -0.211 -15.192 1.00 95.25 79 SER A O 1
ATOM 607 N N . TYR A 1 80 ? 7.406 1.425 -14.433 1.00 96.69 80 TYR A N 1
ATOM 608 C CA . TYR A 1 80 ? 6.466 0.543 -13.763 1.00 96.69 80 TYR A CA 1
ATOM 609 C C . TYR A 1 80 ? 5.092 0.579 -14.411 1.00 96.69 80 TYR A C 1
ATOM 611 O O . TYR A 1 80 ? 4.637 1.588 -14.965 1.00 96.69 80 TYR A O 1
ATOM 619 N N . ARG A 1 81 ? 4.392 -0.536 -14.249 1.00 95.50 81 ARG A N 1
ATOM 620 C CA . ARG A 1 81 ? 2.959 -0.651 -14.469 1.00 95.50 81 ARG A CA 1
ATOM 621 C C . ARG A 1 81 ? 2.296 -1.081 -13.177 1.00 95.50 81 ARG A C 1
ATOM 623 O O . ARG A 1 81 ? 2.625 -2.131 -12.634 1.00 95.50 81 ARG A O 1
ATOM 630 N N . VAL A 1 82 ? 1.345 -0.284 -12.710 1.00 95.19 82 VAL A N 1
ATOM 631 C CA . VAL A 1 82 ? 0.630 -0.532 -11.457 1.00 95.19 82 VAL A CA 1
ATOM 632 C C . VAL A 1 82 ? -0.858 -0.502 -11.741 1.00 95.19 82 VAL A C 1
ATOM 634 O O . VAL A 1 82 ? -1.353 0.500 -12.249 1.00 95.19 82 VAL A O 1
ATOM 637 N N . TYR A 1 83 ? -1.576 -1.586 -11.456 1.00 93.06 83 TYR A N 1
ATOM 638 C CA . TYR A 1 83 ? -3.005 -1.659 -11.756 1.00 93.06 83 TYR A CA 1
ATOM 639 C C . TYR A 1 83 ? -3.775 -2.594 -10.829 1.00 93.06 83 TYR A C 1
ATOM 641 O O . TYR A 1 83 ? -3.237 -3.573 -10.324 1.00 93.06 83 TYR A O 1
ATOM 649 N N . LEU A 1 84 ? -5.055 -2.298 -10.632 1.00 91.00 84 LEU A N 1
ATOM 650 C CA . LEU A 1 84 ? -6.029 -3.160 -9.981 1.00 91.00 84 LEU A CA 1
ATOM 651 C C . LEU A 1 84 ? -6.731 -4.006 -11.044 1.00 91.00 84 LEU A C 1
ATOM 653 O O . LEU A 1 84 ? -7.291 -3.472 -12.005 1.00 91.00 84 LEU A O 1
ATOM 657 N N . GLN A 1 85 ? -6.716 -5.317 -10.845 1.00 90.25 85 GLN A N 1
ATOM 658 C CA . GLN A 1 85 ? -7.480 -6.278 -11.624 1.00 90.25 85 GLN A CA 1
ATOM 659 C C . GLN A 1 85 ? -8.666 -6.784 -10.799 1.00 90.25 85 GLN A C 1
ATOM 661 O O . GLN A 1 85 ? -8.490 -7.168 -9.641 1.00 90.25 85 GLN A O 1
ATOM 666 N N . GLU A 1 86 ? -9.848 -6.827 -11.408 1.00 85.75 86 GLU A N 1
ATOM 667 C CA . GLU A 1 86 ? -11.038 -7.479 -10.858 1.00 85.75 86 GLU A CA 1
ATOM 668 C C . GLU A 1 86 ? -11.721 -8.301 -11.950 1.00 85.75 86 GLU A C 1
ATOM 670 O O . GLU A 1 86 ? -11.881 -7.849 -13.080 1.00 85.75 86 GLU A O 1
ATOM 675 N N . ARG A 1 87 ? -12.120 -9.534 -11.628 1.00 84.12 87 ARG A N 1
ATOM 676 C CA . ARG A 1 87 ? -12.753 -10.488 -12.551 1.00 84.12 87 ARG A CA 1
ATOM 677 C C . ARG A 1 87 ? -11.938 -10.740 -13.826 1.00 84.12 87 ARG A C 1
ATOM 679 O O . ARG A 1 87 ? -12.499 -11.081 -14.863 1.00 84.12 87 ARG A O 1
ATOM 686 N N . GLY A 1 88 ? -10.614 -10.611 -13.734 1.00 78.75 88 GLY A N 1
ATOM 687 C CA . GLY A 1 88 ? -9.698 -10.761 -14.867 1.00 78.75 88 GLY A CA 1
ATOM 688 C C . GLY A 1 88 ? -9.622 -9.551 -15.805 1.00 78.75 88 GLY A C 1
ATOM 689 O O . GLY A 1 88 ? -8.964 -9.651 -16.836 1.00 78.75 88 GLY A O 1
ATOM 690 N N . GLU A 1 89 ? -10.250 -8.425 -15.459 1.00 81.06 89 GLU A N 1
ATOM 691 C CA . GLU A 1 89 ? -10.180 -7.172 -16.215 1.00 81.06 89 GLU A CA 1
ATOM 692 C C . GLU A 1 89 ? -9.405 -6.104 -15.435 1.00 81.06 89 GLU A C 1
ATOM 694 O O . GLU A 1 89 ? -9.511 -5.994 -14.210 1.00 81.06 89 GLU A O 1
ATOM 699 N N . THR A 1 90 ? -8.614 -5.300 -16.146 1.00 83.19 90 THR A N 1
ATOM 700 C CA . THR A 1 90 ? -7.947 -4.135 -15.557 1.00 83.19 90 THR A CA 1
ATOM 701 C C . THR A 1 90 ? -8.973 -3.040 -15.299 1.00 83.19 90 THR A C 1
ATOM 703 O O . THR A 1 90 ? -9.538 -2.485 -16.238 1.00 83.19 90 THR A O 1
ATOM 706 N N . MET A 1 91 ? -9.162 -2.690 -14.031 1.00 81.50 91 MET A N 1
ATOM 707 C CA . MET A 1 91 ? -10.151 -1.697 -13.612 1.00 81.50 91 MET A CA 1
ATOM 708 C C . MET A 1 91 ? -9.567 -0.285 -13.559 1.00 81.50 91 MET A C 1
ATOM 710 O O . MET A 1 91 ? -10.193 0.672 -14.007 1.00 81.50 91 MET A O 1
ATOM 714 N N . GLN A 1 92 ? -8.361 -0.146 -13.005 1.00 87.81 92 GLN A N 1
ATOM 715 C CA . GLN A 1 92 ? -7.687 1.139 -12.827 1.00 87.81 92 GLN A CA 1
ATOM 716 C C . GLN A 1 92 ? -6.180 0.925 -12.726 1.00 87.81 92 GLN A C 1
ATOM 718 O O . GLN A 1 92 ? -5.741 -0.057 -12.134 1.00 87.81 92 GLN A O 1
ATOM 723 N N . GLY A 1 93 ? -5.379 1.840 -13.265 1.00 89.31 93 GLY A N 1
ATOM 724 C CA . GLY A 1 93 ? -3.929 1.770 -13.141 1.00 89.31 93 GLY A CA 1
ATOM 725 C C . GLY A 1 93 ? -3.189 2.760 -14.025 1.00 89.31 93 GLY A C 1
ATOM 726 O O . GLY A 1 93 ? -3.796 3.561 -14.735 1.00 89.31 93 GLY A O 1
ATOM 727 N N . VAL A 1 94 ? -1.866 2.664 -13.983 1.00 93.69 94 VAL A N 1
ATOM 728 C CA . VAL A 1 94 ? -0.920 3.440 -14.788 1.00 93.69 94 VAL A CA 1
ATOM 729 C C . VAL A 1 94 ? 0.114 2.511 -15.421 1.00 93.69 94 VAL A C 1
ATOM 731 O O . VAL A 1 94 ? 0.355 1.401 -14.940 1.00 93.69 94 VAL A O 1
ATOM 734 N N . ALA A 1 95 ? 0.742 2.969 -16.500 1.00 95.00 95 ALA A N 1
ATOM 735 C CA . ALA A 1 95 ? 1.821 2.265 -17.185 1.00 95.00 95 ALA A CA 1
ATOM 736 C C . ALA A 1 95 ? 2.902 3.258 -17.618 1.00 95.00 95 ALA A C 1
ATOM 738 O O . ALA A 1 95 ? 2.586 4.407 -17.929 1.00 95.00 95 ALA A O 1
ATOM 739 N N . GLY A 1 96 ? 4.157 2.807 -17.667 1.00 95.19 96 GLY A N 1
ATOM 740 C CA . GLY A 1 96 ? 5.279 3.635 -18.111 1.00 95.19 96 GLY A CA 1
ATOM 741 C C . GLY A 1 96 ? 5.657 4.743 -17.125 1.00 95.19 96 GLY A C 1
ATOM 742 O O . GLY A 1 96 ? 6.193 5.765 -17.543 1.00 95.19 96 GLY A O 1
ATOM 743 N N . VAL A 1 97 ? 5.346 4.570 -15.836 1.00 96.62 97 VAL A N 1
ATOM 744 C CA . VAL A 1 97 ? 5.612 5.579 -14.800 1.00 96.62 97 VAL A CA 1
ATOM 745 C C . VAL A 1 97 ? 6.936 5.328 -14.084 1.00 96.62 97 VAL A C 1
ATOM 747 O O . VAL A 1 97 ? 7.451 4.209 -14.083 1.00 96.62 97 VAL A O 1
ATOM 750 N N . ASP A 1 98 ? 7.489 6.365 -13.460 1.00 97.06 98 ASP A N 1
ATOM 751 C CA . ASP A 1 98 ? 8.660 6.225 -12.596 1.00 97.06 98 ASP A CA 1
ATOM 752 C C . ASP A 1 98 ? 8.314 5.578 -11.240 1.00 97.06 98 ASP A C 1
ATOM 754 O O . ASP A 1 98 ? 7.159 5.265 -10.943 1.00 97.06 98 ASP A O 1
ATOM 758 N N . PHE A 1 99 ? 9.338 5.358 -10.412 1.00 95.31 99 PHE A N 1
ATOM 759 C CA . PHE A 1 99 ? 9.181 4.749 -9.092 1.00 95.31 99 PHE A CA 1
ATOM 760 C C . PHE A 1 99 ? 8.241 5.545 -8.175 1.00 95.31 99 PHE A C 1
ATOM 762 O O . PHE A 1 99 ? 7.378 4.951 -7.536 1.00 95.31 99 PHE A O 1
ATOM 769 N N . SER A 1 100 ? 8.363 6.875 -8.132 1.00 95.12 100 SER A N 1
ATOM 770 C CA . SER A 1 100 ? 7.548 7.718 -7.248 1.00 95.12 100 SER A CA 1
ATOM 771 C C . SER A 1 100 ? 6.069 7.615 -7.609 1.00 95.12 100 SER A C 1
ATOM 773 O O . SER A 1 100 ? 5.229 7.342 -6.754 1.00 95.12 100 SER A O 1
ATOM 775 N N . ALA A 1 101 ? 5.750 7.760 -8.894 1.00 95.81 101 ALA A N 1
ATOM 776 C CA . ALA A 1 101 ? 4.387 7.651 -9.392 1.00 95.81 101 ALA A CA 1
ATOM 777 C C . ALA A 1 101 ? 3.823 6.225 -9.250 1.00 95.81 101 ALA A C 1
ATOM 779 O O . ALA A 1 101 ? 2.620 6.052 -9.027 1.00 95.81 101 ALA A O 1
ATOM 780 N N . ALA A 1 102 ? 4.672 5.196 -9.329 1.00 96.25 102 ALA A N 1
ATOM 781 C CA . ALA A 1 102 ? 4.281 3.819 -9.043 1.00 96.25 102 ALA A CA 1
ATOM 782 C C . ALA A 1 102 ? 3.903 3.615 -7.568 1.00 96.25 102 ALA A C 1
ATOM 784 O O . ALA A 1 102 ? 2.868 3.006 -7.292 1.00 96.25 102 ALA A O 1
ATOM 785 N N . VAL A 1 103 ? 4.697 4.152 -6.632 1.00 95.75 103 VAL A N 1
ATOM 786 C CA . VAL A 1 103 ? 4.412 4.116 -5.186 1.00 95.75 103 VAL A CA 1
ATOM 787 C C . VAL A 1 103 ? 3.094 4.823 -4.886 1.00 95.75 103 VAL A C 1
ATOM 789 O O . VAL A 1 103 ? 2.227 4.249 -4.227 1.00 95.75 103 VAL A O 1
ATOM 792 N N . ASP A 1 104 ? 2.904 6.029 -5.421 1.00 94.31 104 ASP A N 1
ATOM 793 C CA . ASP A 1 104 ? 1.665 6.781 -5.223 1.00 94.31 104 ASP A CA 1
ATOM 794 C C . ASP A 1 104 ? 0.443 6.020 -5.746 1.00 94.31 104 ASP A C 1
ATOM 796 O O . ASP A 1 104 ? -0.567 5.907 -5.045 1.00 94.31 104 ASP A O 1
ATOM 800 N N . THR A 1 105 ? 0.557 5.425 -6.937 1.00 94.50 105 THR A N 1
ATOM 801 C CA . THR A 1 105 ? -0.529 4.634 -7.526 1.00 94.50 105 THR A CA 1
ATOM 802 C C . THR A 1 105 ? -0.820 3.375 -6.708 1.00 94.50 105 THR A C 1
ATOM 804 O O . THR A 1 105 ? -1.985 3.047 -6.485 1.00 94.50 105 THR A O 1
ATOM 807 N N . LEU A 1 106 ? 0.209 2.667 -6.228 1.00 94.56 106 LEU A N 1
ATOM 808 C CA . LEU A 1 106 ? 0.041 1.497 -5.362 1.00 94.56 106 LEU A CA 1
ATOM 809 C C . LEU A 1 106 ? -0.755 1.868 -4.106 1.00 94.56 106 LEU A C 1
ATOM 811 O O . LEU A 1 106 ? -1.711 1.174 -3.757 1.00 94.56 106 LEU A O 1
ATOM 815 N N . ILE A 1 107 ? -0.379 2.964 -3.445 1.00 92.56 107 ILE A N 1
ATOM 816 C CA . ILE A 1 107 ? -1.043 3.435 -2.227 1.00 92.56 107 ILE A CA 1
ATOM 817 C C . ILE A 1 107 ? -2.515 3.744 -2.505 1.00 92.56 107 ILE A C 1
ATOM 819 O O . ILE A 1 107 ? -3.382 3.267 -1.769 1.00 92.56 107 ILE A O 1
ATOM 823 N N . ASP A 1 108 ? -2.810 4.478 -3.578 1.00 90.75 108 ASP A N 1
ATOM 824 C CA . ASP A 1 108 ? -4.180 4.855 -3.930 1.00 90.75 108 ASP A CA 1
ATOM 825 C C . ASP A 1 108 ? -5.053 3.626 -4.223 1.00 90.75 108 ASP A C 1
ATOM 827 O O . ASP A 1 108 ? -6.182 3.523 -3.734 1.00 90.75 108 ASP A O 1
ATOM 831 N N . LEU A 1 109 ? -4.518 2.644 -4.954 1.00 90.94 109 LEU A N 1
ATOM 832 C CA . LEU A 1 109 ? -5.226 1.394 -5.234 1.00 90.94 109 LEU A CA 1
ATOM 833 C C . LEU A 1 109 ? -5.415 0.540 -3.971 1.00 90.94 109 LEU A C 1
ATOM 835 O O . LEU A 1 109 ? -6.478 -0.058 -3.795 1.00 90.94 109 LEU A O 1
ATOM 839 N N . CYS A 1 110 ? -4.430 0.489 -3.069 1.00 89.06 110 CYS A N 1
ATOM 840 C CA . CYS A 1 110 ? -4.547 -0.207 -1.784 1.00 89.06 110 CYS A CA 1
ATOM 841 C C . CYS A 1 110 ? -5.635 0.422 -0.914 1.00 89.06 110 CYS A C 1
ATOM 843 O O . CYS A 1 110 ? -6.472 -0.287 -0.350 1.00 89.06 110 CYS A O 1
ATOM 845 N N . VAL A 1 111 ? -5.656 1.748 -0.832 1.00 84.19 111 VAL A N 1
ATOM 846 C CA . VAL A 1 111 ? -6.688 2.514 -0.134 1.00 84.19 111 VAL A CA 1
ATOM 847 C C . VAL A 1 111 ? -8.074 2.192 -0.698 1.00 84.19 111 VAL A C 1
ATOM 849 O O . VAL A 1 111 ? -8.966 1.802 0.063 1.00 84.19 111 VAL A O 1
ATOM 852 N N . LEU A 1 112 ? -8.230 2.272 -2.025 1.00 82.75 112 LEU A N 1
ATOM 853 C CA . LEU A 1 112 ? -9.482 1.973 -2.717 1.00 82.75 112 LEU A CA 1
ATOM 854 C C . LEU A 1 112 ? -9.948 0.540 -2.429 1.00 82.75 112 LEU A C 1
ATOM 856 O O . LEU A 1 112 ? -11.083 0.328 -2.004 1.00 82.75 112 LEU A O 1
ATOM 860 N N . ARG A 1 113 ? -9.053 -0.441 -2.592 1.00 81.56 113 ARG A N 1
ATOM 861 C CA . ARG A 1 113 ? -9.345 -1.870 -2.411 1.00 81.56 113 ARG A CA 1
ATOM 862 C C . ARG A 1 113 ? -9.735 -2.223 -0.978 1.00 81.56 113 ARG A C 1
ATOM 864 O O . ARG A 1 113 ? -10.625 -3.043 -0.769 1.00 81.56 113 ARG A O 1
ATOM 871 N N . ASN A 1 114 ? -9.098 -1.616 0.024 1.00 77.50 114 ASN A N 1
ATOM 872 C CA . ASN A 1 114 ? -9.487 -1.823 1.423 1.00 77.50 114 ASN A CA 1
ATOM 873 C C . ASN A 1 114 ? -10.840 -1.152 1.757 1.00 77.50 114 ASN A C 1
ATOM 875 O O . ASN A 1 114 ? -11.380 -1.359 2.850 1.00 77.50 114 ASN A O 1
ATOM 879 N N . GLY A 1 115 ? -11.391 -0.344 0.842 1.00 72.56 115 GLY A N 1
ATOM 880 C CA . GLY A 1 115 ? -12.539 0.512 1.108 1.00 72.56 115 GLY A CA 1
ATOM 881 C C . GLY A 1 115 ? -12.227 1.533 2.197 1.00 72.56 115 GLY A C 1
ATOM 882 O O . GLY A 1 115 ? -13.114 1.864 2.983 1.00 72.56 115 GLY A O 1
ATOM 883 N N . ILE A 1 116 ? -10.963 1.966 2.287 1.00 70.88 116 ILE A N 1
ATOM 884 C CA . ILE A 1 116 ? -10.533 3.031 3.186 1.00 70.88 116 ILE A CA 1
ATOM 885 C C . ILE A 1 116 ? -10.881 4.331 2.469 1.00 70.88 116 ILE A C 1
ATOM 887 O O . ILE A 1 116 ? -10.314 4.615 1.417 1.00 70.88 116 ILE A O 1
ATOM 891 N N . PRO A 1 117 ? -11.804 5.144 2.988 1.00 64.50 117 PRO A N 1
ATOM 892 C CA . PRO A 1 117 ? -12.059 6.467 2.439 1.00 64.50 117 PRO A CA 1
ATOM 893 C C . PRO A 1 117 ? -10.940 7.400 2.915 1.00 64.50 117 PRO A C 1
ATOM 895 O O . PRO A 1 117 ? -11.131 8.235 3.800 1.00 64.50 117 PRO A O 1
ATOM 898 N N . TRP A 1 118 ? -9.737 7.203 2.379 1.00 59.97 118 TRP A N 1
ATOM 899 C CA . TRP A 1 118 ? -8.600 8.055 2.687 1.00 59.97 118 TRP A CA 1
ATOM 900 C C . TRP A 1 118 ? -8.931 9.469 2.225 1.00 59.97 118 TRP A C 1
ATOM 902 O O . TRP A 1 118 ? -9.135 9.718 1.037 1.00 59.97 118 TRP A O 1
ATOM 912 N N . ARG A 1 119 ? -9.017 10.401 3.172 1.00 49.97 119 ARG A N 1
ATOM 913 C CA . ARG A 1 119 ? -9.033 11.825 2.853 1.00 49.97 119 ARG A CA 1
ATOM 914 C C . ARG A 1 119 ? -7.581 12.286 2.853 1.00 49.97 119 ARG A C 1
ATOM 916 O O . ARG A 1 119 ? -6.969 12.237 3.919 1.00 49.97 119 ARG A O 1
ATOM 923 N N . PRO A 1 120 ? -7.008 12.735 1.725 1.00 39.25 120 PRO A N 1
ATOM 924 C CA . PRO A 1 120 ? -5.812 13.551 1.814 1.00 39.25 120 PRO A CA 1
ATOM 925 C C . PRO A 1 120 ? -6.201 14.805 2.605 1.00 39.25 120 PRO A C 1
ATOM 927 O O . PRO A 1 120 ? -7.043 15.590 2.169 1.00 39.25 120 PRO A O 1
ATOM 930 N N . VAL A 1 121 ? -5.659 14.951 3.811 1.00 37.09 121 VAL A N 1
ATOM 931 C CA . VAL A 1 121 ? -5.562 16.268 4.436 1.00 37.09 121 VAL A CA 1
ATOM 932 C C . VAL A 1 121 ? -4.505 17.019 3.639 1.00 37.09 121 VAL A C 1
ATOM 934 O O . VAL A 1 121 ? -3.359 16.575 3.561 1.00 37.09 121 VAL A O 1
ATOM 937 N N . GLY A 1 122 ? -4.946 18.076 2.957 1.00 36.41 122 GLY A N 1
ATOM 938 C CA . GLY A 1 122 ? -4.056 19.157 2.545 1.00 36.41 122 GLY A CA 1
ATOM 939 C C . GLY A 1 122 ? -3.608 19.978 3.743 1.00 36.41 122 GLY A C 1
ATOM 940 O O . GLY A 1 122 ? -4.272 19.886 4.803 1.00 36.41 122 GLY A O 1
#

Radius of gyration: 14.46 Å; chains: 1; bounding box: 30×35×41 Å

Secondary structure (DSSP, 8-state):
-PPPPHHHHHHHHHTT-HHHHHHHHHTS---SHHHHHHH----HHHHHHT--SHHHHHHHS---SS--SEEEEEE-SSSEEEEEEETTEEEEEEEEE-HHHHHHHHHHHHHHHTT-------

pLDDT: mean 86.71, std 11.49, range [36.41, 97.06]

Sequence (122 aa):
MNKPTRSEQAEAILKGNGRDLASKILARRATSAEDFLEAFNLERIDLIAEVEDHARLLSFGMNVVGPRDGIYVIDDGGSYRVYLQERGETMQGVAGVDFSAAVDTLIDLCVLRNGIPWRPVG